Protein AF-A2TK63-F1 (afdb_monomer)

Mean predicted aligned error: 14.58 Å

Nearest PDB structures (foldseek):
  1xb9-assembly1_B  TM=9.323E-01  e=1.470E-09  Xenopus laevis
  1xb9-assembly2_J  TM=9.291E-01  e=1.721E-09  Xenopus laevis
  1xe0-assembly1_E  TM=9.303E-01  e=3.228E-09  Xenopus laevis
  1xb9-assembly2_F  TM=9.192E-01  e=1.813E-09  Xenopus laevis
  1xb9-assembly1_D  TM=9.168E-01  e=2.130E-08  Xenopus laevis

Foldseek 3Di:
DKDKDKDKDWAFPVRFKDKDDVPVPDPFDWQKKWWWFKKFFDPPFDAPWKWWKWKWDQDPPGIDIDTQDIAHPPPHGMDTRRDMDRDDTMMIGRPTGGTGMMTITMMITHDGPVPPVVVVVVVVVVPPPPDDDDDDDDDDDDDDDDDDDDDDDDDDDDDDD

Structure (mmCIF, N/CA/C/O backbone):
data_AF-A2TK63-F1
#
_entry.id   AF-A2TK63-F1
#
loop_
_atom_site.group_PDB
_atom_site.id
_atom_site.type_symbol
_atom_site.label_atom_id
_atom_site.label_alt_id
_atom_site.label_comp_id
_atom_site.label_asym_id
_atom_site.label_entity_id
_atom_site.label_seq_id
_atom_site.pdbx_PDB_ins_code
_atom_site.Cartn_x
_atom_site.Cartn_y
_atom_site.Cartn_z
_atom_site.occupancy
_atom_site.B_iso_or_equiv
_atom_site.auth_seq_id
_atom_site.auth_comp_id
_atom_site.auth_asym_id
_atom_site.auth_atom_id
_atom_site.pdbx_PDB_model_num
ATOM 1 N N . MET A 1 1 ? 21.705 -7.419 -12.621 1.00 58.66 1 MET A N 1
ATOM 2 C CA . MET A 1 1 ? 21.505 -7.639 -11.171 1.00 58.66 1 MET A CA 1
ATOM 3 C C . MET A 1 1 ? 20.362 -6.728 -10.776 1.00 58.66 1 MET A C 1
ATOM 5 O O . MET A 1 1 ? 20.427 -5.564 -11.135 1.00 58.66 1 MET A O 1
ATOM 9 N N . THR A 1 2 ? 19.285 -7.255 -10.199 1.00 73.31 2 THR A N 1
ATOM 10 C CA . THR A 1 2 ? 18.172 -6.414 -9.733 1.00 73.31 2 THR A CA 1
ATOM 11 C C . THR A 1 2 ? 18.538 -5.919 -8.345 1.00 73.31 2 THR A C 1
ATOM 13 O O . THR A 1 2 ? 18.743 -6.745 -7.455 1.00 73.31 2 THR A O 1
ATOM 16 N N . ASP A 1 3 ? 18.665 -4.607 -8.172 1.00 90.00 3 ASP A N 1
ATOM 17 C CA . ASP A 1 3 ? 18.863 -4.034 -6.844 1.00 90.00 3 ASP A CA 1
ATOM 18 C C . ASP A 1 3 ? 17.510 -4.013 -6.130 1.00 90.00 3 ASP A C 1
ATOM 20 O O . ASP A 1 3 ? 16.503 -3.565 -6.681 1.00 90.00 3 ASP A O 1
ATOM 24 N N . GLU A 1 4 ? 17.470 -4.529 -4.907 1.00 94.62 4 GLU A N 1
ATOM 25 C CA . GLU A 1 4 ? 16.248 -4.635 -4.116 1.00 94.62 4 GLU A CA 1
ATOM 26 C C . GLU A 1 4 ? 16.374 -3.785 -2.856 1.00 94.62 4 GLU A C 1
ATOM 28 O O . GLU A 1 4 ? 17.280 -3.969 -2.040 1.00 94.62 4 GLU A O 1
ATOM 33 N N . PHE A 1 5 ? 15.433 -2.863 -2.682 1.00 95.75 5 PHE A N 1
ATOM 34 C CA . PHE A 1 5 ? 15.380 -1.958 -1.544 1.00 95.75 5 PHE A CA 1
ATOM 35 C C . PHE A 1 5 ? 14.125 -2.218 -0.728 1.00 95.75 5 PHE A C 1
ATOM 37 O O . PHE A 1 5 ? 13.060 -2.513 -1.265 1.00 95.75 5 PHE A O 1
ATOM 44 N N . PHE A 1 6 ? 14.231 -2.075 0.589 1.00 97.75 6 PHE A N 1
ATOM 45 C CA . PHE A 1 6 ? 13.061 -2.102 1.454 1.00 97.75 6 PHE A CA 1
ATOM 46 C C . PHE A 1 6 ? 12.146 -0.916 1.132 1.00 97.75 6 PHE A C 1
ATOM 48 O O . PHE A 1 6 ? 12.598 0.229 1.094 1.00 97.75 6 PHE A O 1
ATOM 55 N N . TYR A 1 7 ? 10.857 -1.189 0.953 1.00 98.06 7 TYR A N 1
ATOM 56 C CA . TYR A 1 7 ? 9.828 -0.170 0.808 1.00 98.06 7 TYR A CA 1
ATOM 57 C C . TYR A 1 7 ? 8.889 -0.211 2.009 1.00 98.06 7 TYR A C 1
ATOM 59 O O . TYR A 1 7 ? 8.449 -1.276 2.450 1.00 98.06 7 TYR A O 1
ATOM 67 N N . GLY A 1 8 ? 8.536 0.963 2.520 1.00 98.12 8 GLY A N 1
ATOM 68 C CA . GLY A 1 8 ? 7.544 1.073 3.571 1.00 98.12 8 GLY A CA 1
ATOM 69 C C . GLY A 1 8 ? 6.887 2.440 3.589 1.00 98.12 8 GLY A C 1
ATOM 70 O O . GLY A 1 8 ? 7.560 3.459 3.454 1.00 98.12 8 GLY A O 1
ATOM 71 N N . VAL A 1 9 ? 5.577 2.457 3.811 1.00 98.19 9 VAL A N 1
ATOM 72 C CA . VAL A 1 9 ? 4.825 3.689 4.055 1.00 98.19 9 VAL A CA 1
ATOM 73 C C . VAL A 1 9 ? 3.848 3.504 5.204 1.00 98.19 9 VAL A C 1
ATOM 75 O O . VAL A 1 9 ? 3.332 2.413 5.438 1.00 98.19 9 VAL A O 1
ATOM 78 N N . THR A 1 10 ? 3.605 4.584 5.943 1.00 98.56 10 THR A N 1
ATOM 79 C CA . THR A 1 10 ? 2.602 4.630 7.005 1.00 98.56 10 THR A CA 1
ATOM 80 C C . THR A 1 10 ? 1.486 5.577 6.609 1.00 98.56 10 THR A C 1
ATOM 82 O O . THR A 1 10 ? 1.735 6.765 6.433 1.00 98.56 10 THR A O 1
ATOM 85 N N . LEU A 1 11 ? 0.264 5.060 6.519 1.00 98.69 11 LEU A N 1
ATOM 86 C CA . LEU A 1 11 ? -0.935 5.848 6.273 1.00 98.69 11 LEU A CA 1
ATOM 87 C C . LEU A 1 11 ? -1.682 6.098 7.585 1.00 98.69 11 LEU A C 1
ATOM 89 O O . LEU A 1 11 ? -1.836 5.200 8.414 1.00 98.69 11 LEU A O 1
ATOM 93 N N . SER A 1 12 ? -2.141 7.327 7.785 1.00 98.38 12 SER A N 1
ATOM 94 C CA . SER A 1 12 ? -2.843 7.772 8.993 1.00 98.38 12 SER A CA 1
ATOM 95 C C . SER A 1 12 ? -3.785 8.930 8.670 1.00 98.38 12 SER A C 1
ATOM 97 O O . SER A 1 12 ? -3.810 9.431 7.549 1.00 98.38 12 SER A O 1
ATOM 99 N N . SER A 1 13 ? -4.533 9.427 9.656 1.00 96.75 13 SER A N 1
ATOM 100 C CA . SER A 1 13 ? -5.374 10.617 9.465 1.00 96.75 13 SER A CA 1
ATOM 101 C C . SER A 1 13 ? -4.603 11.880 9.053 1.00 96.75 13 SER A C 1
ATOM 103 O O . SER A 1 13 ? -5.198 12.777 8.467 1.00 96.75 13 SER A O 1
ATOM 105 N N . SER A 1 14 ? -3.307 11.983 9.375 1.00 97.25 14 SER A N 1
ATOM 106 C CA . SER A 1 14 ? -2.463 1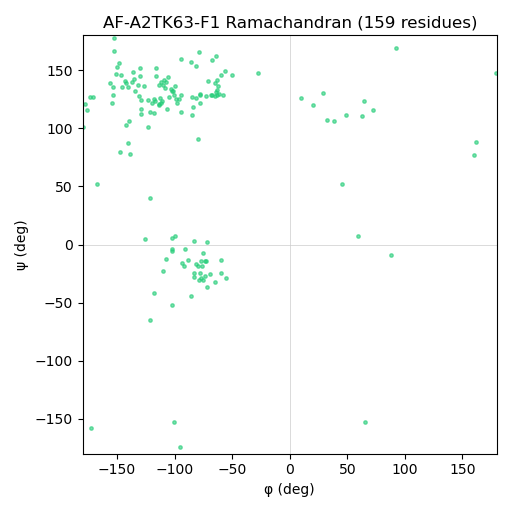3.121 8.972 1.00 97.25 14 SER A CA 1
ATOM 107 C C . SER A 1 14 ? -1.735 12.896 7.646 1.00 97.25 14 SER A C 1
ATOM 109 O O . SER A 1 14 ? -1.279 13.860 7.044 1.00 97.25 14 SER A O 1
ATOM 111 N N . HIS A 1 15 ? -1.612 11.640 7.210 1.00 98.12 15 HIS A N 1
ATOM 112 C CA . HIS A 1 15 ? -0.990 11.243 5.948 1.00 98.12 15 HIS A CA 1
ATOM 113 C C . HIS A 1 15 ? -1.827 10.138 5.309 1.00 98.12 15 HIS A C 1
ATOM 115 O O . HIS A 1 15 ? -1.548 8.951 5.464 1.00 98.12 15 HIS A O 1
ATOM 121 N N . GLN A 1 16 ? -2.938 10.522 4.682 1.00 98.12 16 GLN A N 1
ATOM 122 C CA . GLN A 1 16 ? -3.941 9.553 4.232 1.00 98.12 16 GLN A CA 1
ATOM 123 C C . GLN A 1 16 ? -3.575 8.859 2.924 1.00 98.12 16 GLN A C 1
ATOM 125 O O . GLN A 1 16 ? -4.156 7.817 2.633 1.00 98.12 16 GLN A O 1
ATOM 130 N N . SER A 1 17 ? -2.655 9.418 2.135 1.00 98.38 17 SER A N 1
ATOM 131 C CA . SER A 1 17 ? -2.335 8.904 0.808 1.00 98.38 17 SER A CA 1
ATOM 132 C C . SER A 1 17 ? -0.850 9.022 0.502 1.00 98.38 17 SER A C 1
ATOM 134 O O . SER A 1 17 ? -0.244 10.047 0.798 1.00 98.38 17 SER A O 1
ATOM 136 N N . GLU A 1 18 ? -0.301 8.004 -0.151 1.00 98.38 18 GLU A N 1
ATOM 137 C CA . GLU A 1 18 ? 1.060 7.998 -0.692 1.00 98.38 18 GLU A CA 1
ATOM 138 C C . GLU A 1 18 ? 1.029 7.499 -2.131 1.00 98.38 18 GLU A C 1
ATOM 140 O O . GLU A 1 18 ? 0.357 6.506 -2.419 1.00 98.38 18 GLU A O 1
ATOM 145 N N . THR A 1 19 ? 1.782 8.153 -3.013 1.00 98.19 19 THR A N 1
ATOM 146 C CA . THR A 1 19 ? 1.958 7.711 -4.397 1.00 98.19 19 THR A CA 1
ATOM 147 C C . THR A 1 19 ? 3.391 7.255 -4.613 1.00 98.19 19 THR A C 1
ATOM 149 O O . THR A 1 19 ? 4.334 8.024 -4.434 1.00 98.19 19 THR A O 1
ATOM 152 N N . TRP A 1 20 ? 3.545 6.005 -5.035 1.00 97.31 20 TRP A N 1
ATOM 153 C CA . TRP A 1 20 ? 4.785 5.498 -5.591 1.00 97.31 20 TRP A CA 1
ATOM 154 C C . TRP A 1 20 ? 4.838 5.832 -7.083 1.00 97.31 20 TRP A C 1
ATOM 156 O O . TRP A 1 20 ? 4.054 5.309 -7.873 1.00 97.31 20 TRP A O 1
ATOM 166 N N . ASP A 1 21 ? 5.747 6.738 -7.434 1.00 95.38 21 ASP A N 1
ATOM 167 C CA . ASP A 1 21 ? 6.014 7.184 -8.802 1.00 95.38 21 ASP A CA 1
ATOM 168 C C . ASP A 1 21 ? 7.512 7.526 -8.935 1.00 95.38 21 ASP A C 1
ATOM 170 O O . ASP A 1 21 ? 7.920 8.679 -8.746 1.00 95.38 21 ASP A O 1
ATOM 174 N N . PRO A 1 22 ? 8.373 6.505 -9.107 1.00 91.06 22 PRO A N 1
ATOM 175 C CA . PRO A 1 22 ? 9.814 6.705 -9.231 1.00 91.06 22 PRO A CA 1
ATOM 176 C C . PRO A 1 22 ? 10.199 7.400 -10.543 1.00 91.06 22 PRO A C 1
ATOM 178 O O . PRO A 1 22 ? 11.226 8.076 -10.582 1.00 91.06 22 PRO A O 1
ATOM 181 N N . GLU A 1 23 ? 9.382 7.276 -11.592 1.00 83.00 23 GLU A N 1
ATOM 182 C CA . GLU A 1 23 ? 9.643 7.852 -12.916 1.00 83.00 23 GLU A CA 1
ATOM 183 C C . GLU A 1 23 ? 9.478 9.371 -12.920 1.00 83.00 23 GLU A C 1
ATOM 185 O O . GLU A 1 23 ? 10.304 10.072 -13.501 1.00 83.00 23 GLU A O 1
ATOM 190 N N . ALA A 1 24 ? 8.513 9.912 -12.168 1.00 83.69 24 ALA A N 1
ATOM 191 C CA . ALA A 1 24 ? 8.322 11.360 -12.043 1.00 83.69 24 ALA A CA 1
ATOM 192 C C . ALA A 1 24 ? 9.536 12.125 -11.472 1.00 83.69 24 ALA A C 1
ATOM 194 O O . ALA A 1 24 ? 9.561 13.358 -11.512 1.00 83.69 24 ALA A O 1
ATOM 195 N N . LYS A 1 25 ? 10.524 11.427 -10.894 1.00 70.00 25 LYS A N 1
ATOM 196 C CA . LYS A 1 25 ? 11.709 12.022 -10.250 1.00 70.00 25 LYS A CA 1
ATOM 197 C C . LYS A 1 25 ? 13.037 11.479 -10.790 1.00 70.00 25 LYS A C 1
ATOM 199 O O . LYS A 1 25 ? 14.079 11.815 -10.228 1.00 70.00 25 LYS A O 1
ATOM 204 N N . ALA A 1 26 ? 13.018 10.631 -11.817 1.00 78.38 26 ALA A N 1
ATOM 205 C CA . ALA A 1 26 ? 14.221 9.968 -12.306 1.00 78.38 26 ALA A CA 1
ATOM 206 C C . ALA A 1 26 ? 14.987 10.851 -13.302 1.00 78.38 26 ALA A C 1
ATOM 208 O O . ALA A 1 26 ? 14.432 11.301 -14.298 1.00 78.38 26 ALA A O 1
ATOM 209 N N . GLU A 1 27 ? 16.278 11.064 -13.039 1.00 72.25 27 GLU A N 1
ATOM 210 C CA . GLU A 1 27 ? 17.209 11.675 -14.002 1.00 72.25 27 GLU A CA 1
ATOM 211 C C . GLU A 1 27 ? 17.642 10.668 -15.082 1.00 72.25 27 GLU A C 1
ATOM 213 O O . GLU A 1 27 ? 17.882 11.063 -16.214 1.00 72.25 27 GLU A O 1
ATOM 218 N N . TYR A 1 28 ? 17.669 9.371 -14.742 1.00 71.31 28 TYR A N 1
ATOM 219 C CA . TYR A 1 28 ? 17.985 8.264 -15.651 1.00 71.31 28 TYR A CA 1
ATOM 220 C C . TYR A 1 28 ? 16.890 7.195 -15.554 1.00 71.31 28 TYR A C 1
ATOM 222 O O . TYR A 1 28 ? 16.762 6.561 -14.494 1.00 71.31 28 TYR A O 1
A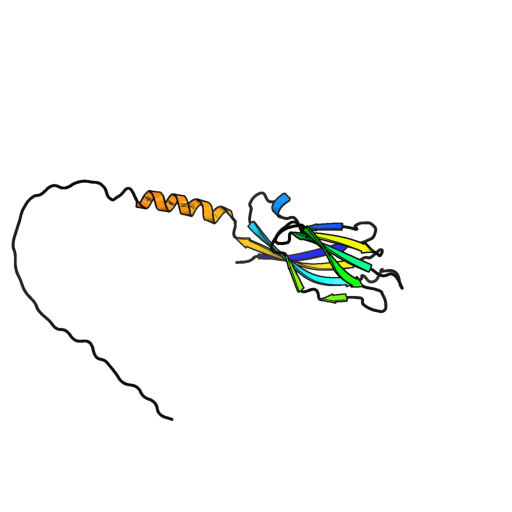TOM 230 N N . PRO A 1 29 ? 16.089 6.980 -16.610 1.00 81.75 29 PRO A N 1
ATOM 231 C CA . PRO A 1 29 ? 15.001 6.014 -16.588 1.00 81.75 29 PRO A CA 1
ATOM 232 C C . PRO A 1 29 ? 15.513 4.586 -16.353 1.00 81.75 29 PRO A C 1
ATOM 234 O O . PRO A 1 29 ? 16.424 4.094 -17.022 1.00 81.75 29 PRO A O 1
ATOM 237 N N . ARG A 1 30 ? 14.908 3.898 -15.384 1.00 86.62 30 ARG A N 1
ATOM 238 C CA . ARG A 1 30 ? 15.163 2.484 -15.078 1.00 86.62 30 ARG A CA 1
ATOM 239 C C . ARG A 1 30 ? 13.847 1.744 -14.996 1.00 86.62 30 ARG A C 1
ATOM 241 O O . ARG A 1 30 ? 12.848 2.323 -14.577 1.00 86.62 30 ARG A O 1
ATOM 248 N N . SER A 1 31 ? 13.853 0.450 -15.303 1.00 89.50 31 SER A N 1
ATOM 249 C CA . SER A 1 31 ? 12.686 -0.380 -15.000 1.00 89.50 31 SER A CA 1
ATOM 250 C C . SER A 1 31 ? 12.504 -0.461 -13.481 1.00 89.50 31 SER A C 1
ATOM 252 O O . SER A 1 31 ? 13.447 -0.815 -12.764 1.00 89.50 31 SER A O 1
ATOM 254 N N . ASN A 1 32 ? 11.306 -0.159 -12.997 1.00 93.12 32 ASN A N 1
ATOM 255 C CA . ASN A 1 32 ? 10.958 -0.195 -11.583 1.00 93.12 32 ASN A CA 1
ATOM 256 C C . ASN A 1 32 ? 9.889 -1.260 -11.339 1.00 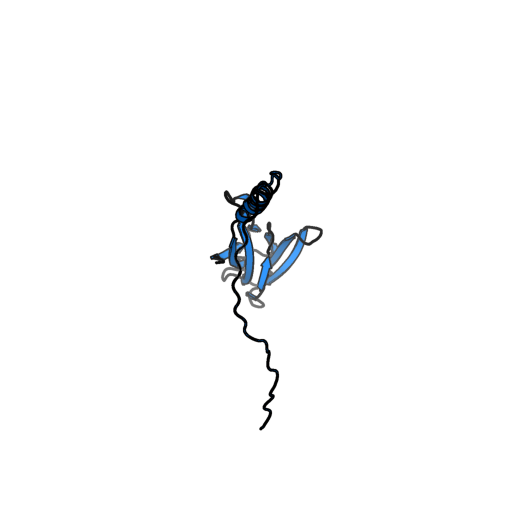93.12 32 ASN A C 1
ATOM 258 O O . ASN A 1 32 ? 9.082 -1.552 -12.212 1.00 93.12 32 ASN A O 1
ATOM 262 N N . LYS A 1 33 ? 9.857 -1.837 -10.140 1.00 95.81 33 LYS A N 1
ATOM 263 C CA . LYS A 1 33 ? 8.725 -2.647 -9.684 1.00 95.81 33 LYS A CA 1
ATOM 264 C C . LYS A 1 33 ? 8.526 -2.456 -8.190 1.00 95.81 33 LYS A C 1
ATOM 266 O O . LYS A 1 33 ? 9.486 -2.524 -7.421 1.00 95.81 33 LYS A O 1
ATOM 271 N N . LEU A 1 34 ? 7.281 -2.278 -7.772 1.00 97.75 34 LEU A N 1
ATOM 272 C CA . LEU A 1 34 ? 6.899 -2.261 -6.367 1.00 97.75 34 LEU A CA 1
ATOM 273 C C . LEU A 1 34 ? 6.255 -3.591 -5.983 1.00 97.75 34 LEU A C 1
ATOM 275 O O . LEU A 1 34 ? 5.350 -4.071 -6.654 1.00 97.75 34 LEU A O 1
ATOM 279 N N . VAL A 1 35 ? 6.682 -4.177 -4.870 1.00 98.12 35 VAL A N 1
ATOM 280 C CA . VAL A 1 35 ? 6.074 -5.386 -4.306 1.00 98.12 35 VAL A CA 1
ATOM 281 C C . VAL A 1 35 ? 5.594 -5.076 -2.902 1.00 98.12 35 VAL A C 1
ATOM 283 O O . VAL A 1 35 ? 6.409 -4.855 -2.010 1.00 98.12 35 VAL A O 1
ATOM 286 N N . ILE A 1 36 ? 4.283 -5.098 -2.672 1.00 98.50 36 ILE A N 1
ATOM 287 C CA . ILE A 1 36 ? 3.697 -4.937 -1.340 1.00 98.50 36 ILE A CA 1
ATOM 288 C C . ILE A 1 36 ? 3.451 -6.314 -0.733 1.00 98.50 36 ILE A C 1
ATOM 290 O O . ILE A 1 36 ? 2.604 -7.084 -1.184 1.00 98.50 36 ILE A O 1
ATOM 294 N N . ARG A 1 37 ? 4.183 -6.618 0.337 1.00 98.44 37 ARG A N 1
ATOM 295 C CA . ARG A 1 37 ? 4.138 -7.912 1.026 1.00 98.44 37 ARG A CA 1
ATOM 296 C C . ARG A 1 37 ? 3.032 -7.970 2.064 1.00 98.44 37 ARG A C 1
ATOM 298 O O . ARG A 1 37 ? 2.316 -8.965 2.152 1.00 98.44 37 ARG A O 1
ATOM 305 N N . GLN A 1 38 ? 2.884 -6.916 2.859 1.00 98.12 38 GLN A N 1
ATOM 306 C CA . GLN A 1 38 ? 2.018 -6.943 4.032 1.00 98.12 38 GLN A CA 1
ATOM 307 C C . GLN A 1 38 ? 1.447 -5.561 4.346 1.00 98.12 38 GLN A C 1
ATOM 309 O O . GLN A 1 38 ? 2.128 -4.549 4.193 1.00 98.12 38 GLN A O 1
ATOM 314 N N . ALA A 1 39 ? 0.219 -5.548 4.866 1.00 98.50 39 ALA A N 1
ATOM 315 C CA . ALA A 1 39 ? -0.335 -4.422 5.606 1.00 98.50 39 ALA A CA 1
ATOM 316 C C . ALA A 1 39 ? -0.428 -4.773 7.099 1.00 98.50 39 ALA A C 1
ATOM 318 O O . ALA A 1 39 ? -0.879 -5.864 7.466 1.00 98.50 39 ALA A O 1
ATOM 319 N N . LEU A 1 40 ? -0.000 -3.858 7.967 1.00 98.50 40 LEU A N 1
ATOM 320 C CA . LEU A 1 40 ? 0.009 -4.018 9.420 1.00 98.50 40 LEU A CA 1
ATOM 321 C C . LEU A 1 40 ? -0.663 -2.813 10.082 1.00 98.50 40 LEU A C 1
ATOM 323 O O . LEU A 1 40 ? -0.236 -1.677 9.901 1.00 98.50 40 LEU A O 1
ATOM 327 N N . LEU A 1 41 ? -1.685 -3.067 10.893 1.00 98.56 41 LEU A N 1
ATOM 328 C CA . LEU A 1 41 ? -2.319 -2.057 11.727 1.00 98.56 41 LEU A CA 1
ATOM 329 C C . LEU A 1 41 ? -1.439 -1.792 12.950 1.00 98.56 41 LEU A C 1
ATOM 331 O O . LEU A 1 41 ? -1.149 -2.709 13.727 1.00 98.56 41 LEU A O 1
ATOM 335 N N . GLY A 1 42 ? -1.026 -0.540 13.116 1.00 97.62 42 GLY A N 1
ATOM 336 C CA . GLY A 1 42 ? -0.137 -0.129 14.188 1.00 97.62 42 GLY A CA 1
ATOM 337 C C . GLY A 1 42 ? -0.750 -0.296 15.585 1.00 97.62 42 GLY A C 1
ATOM 338 O O . GLY A 1 42 ? -1.966 -0.457 15.749 1.00 97.62 42 GLY A O 1
ATOM 339 N N . PRO A 1 43 ? 0.095 -0.289 16.628 1.00 96.12 43 PRO A N 1
ATOM 340 C CA . PRO A 1 43 ? -0.340 -0.521 18.003 1.00 96.12 43 PRO A CA 1
ATOM 341 C C . PRO A 1 43 ? -1.278 0.576 18.522 1.00 96.12 43 PRO A C 1
ATOM 343 O O . PRO A 1 43 ? -2.199 0.258 19.271 1.00 96.12 43 PRO A O 1
ATOM 346 N N . ASP A 1 44 ? -1.088 1.816 18.066 1.00 95.00 44 ASP A N 1
ATOM 347 C CA . ASP A 1 44 ? -1.836 3.002 18.505 1.00 95.00 44 ASP A CA 1
ATOM 348 C C . ASP A 1 44 ? -3.183 3.184 17.785 1.00 95.00 44 ASP A C 1
ATOM 350 O O . ASP A 1 44 ? -3.892 4.164 18.018 1.00 95.00 44 ASP A O 1
ATOM 354 N N . ALA A 1 45 ? -3.548 2.246 16.903 1.00 96.31 45 ALA A N 1
ATOM 355 C CA . ALA A 1 45 ? -4.832 2.275 16.221 1.00 96.31 45 ALA A CA 1
ATOM 356 C C . ALA A 1 45 ? -5.991 2.148 17.214 1.00 96.31 45 ALA A C 1
ATOM 358 O O . ALA A 1 45 ? -5.944 1.374 18.178 1.00 96.31 45 ALA A O 1
ATOM 359 N N . LYS A 1 46 ? -7.065 2.897 16.959 1.00 96.50 46 LYS A N 1
ATOM 360 C CA . LYS A 1 46 ? -8.219 2.936 17.857 1.00 96.50 46 LYS A CA 1
ATOM 361 C C . LYS A 1 46 ? -8.917 1.570 17.922 1.00 96.50 46 LYS A C 1
ATOM 363 O O . LYS A 1 46 ? -9.111 0.928 16.884 1.00 96.50 46 LYS A O 1
ATOM 368 N N . PRO A 1 47 ? -9.348 1.127 19.117 1.00 95.06 47 PRO A N 1
ATOM 369 C CA . PRO A 1 47 ? -10.251 -0.007 19.248 1.00 95.06 47 PRO A CA 1
ATOM 370 C C . PRO A 1 47 ? -11.538 0.219 18.454 1.00 95.06 47 PRO A C 1
ATOM 372 O O . PRO A 1 47 ? -11.985 1.352 18.291 1.00 95.06 47 PRO A O 1
ATOM 375 N N . ASP A 1 48 ? -12.127 -0.870 17.973 1.00 93.44 48 ASP A N 1
ATOM 376 C CA . ASP A 1 48 ? -13.403 -0.878 17.258 1.00 93.44 48 ASP A CA 1
ATOM 377 C C . ASP A 1 48 ? -13.491 -0.044 15.962 1.00 93.44 48 ASP A C 1
ATOM 379 O O . ASP A 1 48 ? -14.554 0.017 15.345 1.00 93.44 48 ASP A O 1
ATOM 383 N N . GLU A 1 49 ? -12.378 0.510 15.477 1.00 97.19 49 GLU A N 1
ATOM 384 C CA . GLU A 1 49 ? -12.312 1.280 14.232 1.00 97.19 49 GLU A CA 1
ATOM 385 C C . GLU A 1 49 ? -11.854 0.408 13.051 1.00 97.19 49 GLU A C 1
ATOM 387 O O . GLU A 1 49 ? -10.787 -0.214 13.082 1.00 97.19 49 GLU A O 1
ATOM 392 N N . LEU A 1 50 ? -12.660 0.382 11.986 1.00 97.88 50 LEU A N 1
ATOM 393 C CA . LEU A 1 50 ? -12.304 -0.273 10.730 1.00 97.88 50 LEU A CA 1
ATOM 394 C C . LEU A 1 50 ? -11.340 0.616 9.936 1.00 97.88 50 LEU A C 1
ATOM 396 O O . LEU A 1 50 ? -11.629 1.788 9.699 1.00 97.88 50 LEU A O 1
ATOM 400 N N . ASN A 1 51 ? -10.221 0.045 9.504 1.00 98.56 51 ASN A N 1
ATOM 401 C CA . ASN A 1 51 ? -9.219 0.700 8.677 1.00 98.56 51 ASN A CA 1
ATOM 402 C C . ASN A 1 51 ? -9.186 0.026 7.305 1.00 98.56 51 ASN A C 1
ATOM 404 O O . ASN A 1 51 ? -8.944 -1.178 7.221 1.00 98.56 51 ASN A O 1
ATOM 408 N N . VAL A 1 52 ? -9.439 0.789 6.242 1.00 98.62 52 VAL A N 1
ATOM 409 C CA . VAL A 1 52 ? -9.521 0.265 4.870 1.00 98.62 52 VAL A CA 1
ATOM 410 C C . VAL A 1 52 ? -8.469 0.942 4.008 1.00 98.62 52 VAL A C 1
ATOM 412 O O . VAL A 1 52 ? -8.475 2.166 3.866 1.00 98.62 52 VAL A O 1
ATOM 415 N N . ILE A 1 53 ? -7.584 0.134 3.424 1.00 98.62 53 ILE A N 1
ATOM 416 C CA . ILE A 1 53 ? -6.593 0.585 2.448 1.00 98.62 53 ILE A CA 1
ATOM 417 C C . ILE A 1 53 ? -7.099 0.273 1.052 1.00 98.62 53 ILE A C 1
ATOM 419 O O . ILE A 1 53 ? -7.391 -0.881 0.732 1.00 98.62 53 ILE A O 1
ATOM 423 N N . GLN A 1 54 ? -7.155 1.308 0.225 1.00 98.62 54 GLN A N 1
ATOM 424 C CA . GLN A 1 54 ? -7.439 1.232 -1.197 1.00 98.62 54 GLN A CA 1
ATOM 425 C C . GLN A 1 54 ? -6.155 1.451 -1.992 1.00 98.62 54 GLN A C 1
ATOM 427 O O . GLN A 1 54 ? -5.315 2.263 -1.604 1.00 98.62 54 GLN A O 1
ATOM 432 N N . VAL A 1 55 ? -6.032 0.742 -3.108 1.00 98.38 55 VAL A N 1
ATOM 433 C CA . VAL A 1 55 ? -5.008 0.974 -4.126 1.00 98.38 55 VAL A CA 1
ATOM 434 C C . VAL A 1 55 ? -5.663 1.541 -5.371 1.00 98.38 55 VAL A C 1
ATOM 436 O O . VAL A 1 55 ? -6.715 1.056 -5.785 1.00 98.38 55 VAL A O 1
ATOM 439 N N . GLU A 1 56 ? -5.019 2.540 -5.959 1.00 98.44 56 GLU A N 1
ATOM 440 C CA . GLU A 1 56 ? -5.237 3.006 -7.321 1.00 98.44 56 GLU A CA 1
ATOM 441 C C . GLU A 1 56 ? -4.013 2.666 -8.174 1.00 98.44 56 GLU A C 1
ATOM 443 O O . GLU A 1 56 ? -2.896 3.041 -7.818 1.00 98.44 56 GLU A O 1
ATOM 448 N N . ALA A 1 57 ? -4.219 1.936 -9.269 1.00 97.44 57 ALA A N 1
ATOM 449 C CA . ALA A 1 57 ? -3.164 1.553 -10.208 1.00 97.44 57 ALA A CA 1
ATOM 450 C C . ALA A 1 57 ? -3.724 1.449 -11.634 1.00 97.44 57 ALA A C 1
ATOM 452 O O . ALA A 1 57 ? -4.927 1.233 -11.820 1.00 97.44 57 ALA A O 1
ATOM 453 N N . MET A 1 58 ? -2.859 1.593 -12.639 1.00 95.81 58 MET A N 1
ATOM 454 C CA . MET A 1 58 ? -3.239 1.457 -14.046 1.00 95.81 58 MET A CA 1
ATOM 455 C C . MET A 1 58 ? -3.486 -0.015 -14.399 1.00 95.81 58 MET A C 1
ATOM 457 O O . MET A 1 58 ? -2.658 -0.881 -14.128 1.00 95.81 58 MET A O 1
ATOM 461 N N . SER A 1 59 ? -4.646 -0.309 -14.986 1.00 92.88 59 SER A N 1
ATOM 462 C CA . SER A 1 59 ? -4.913 -1.595 -15.640 1.00 92.88 59 SER A CA 1
ATOM 463 C C . SER A 1 59 ? -4.645 -1.487 -17.145 1.00 92.88 59 SER A C 1
ATOM 465 O O . SER A 1 59 ? -4.229 -0.443 -17.636 1.00 92.88 59 SER A O 1
ATOM 467 N N . LEU A 1 60 ? -4.946 -2.540 -17.911 1.00 91.44 60 LEU A N 1
ATOM 468 C CA . LEU A 1 60 ? -4.779 -2.535 -19.369 1.00 91.44 60 LEU A CA 1
ATOM 469 C C . LEU A 1 60 ? -5.514 -1.377 -20.078 1.00 91.44 60 LEU A C 1
ATOM 471 O O . LEU A 1 60 ? -5.099 -0.968 -21.158 1.00 91.44 60 LEU A O 1
ATOM 475 N N . GLN A 1 61 ? -6.624 -0.890 -19.515 1.00 92.88 61 GLN A N 1
ATOM 476 C CA . GLN A 1 61 ? -7.479 0.115 -20.161 1.00 92.88 61 GLN A CA 1
ATOM 477 C C . GLN A 1 61 ? -7.563 1.425 -19.376 1.00 92.88 61 GLN A C 1
ATOM 479 O O . GLN A 1 61 ? -7.541 2.498 -19.974 1.00 92.88 61 GLN A O 1
ATOM 484 N N . GLU A 1 62 ? -7.690 1.345 -18.052 1.00 95.25 62 GLU A N 1
ATOM 485 C CA . GLU A 1 62 ? -7.926 2.509 -17.197 1.00 95.25 62 GLU A CA 1
ATOM 486 C C . GLU A 1 62 ? -7.397 2.306 -15.775 1.00 95.25 62 GLU A C 1
ATOM 488 O O . GLU A 1 62 ? -7.089 1.184 -15.360 1.00 95.25 62 GLU A O 1
ATOM 493 N N . ALA A 1 63 ? -7.319 3.392 -15.007 1.00 95.50 63 ALA A N 1
ATOM 494 C CA . ALA A 1 63 ? -6.983 3.330 -13.592 1.00 95.50 63 ALA A CA 1
ATOM 495 C C . ALA A 1 63 ? -8.115 2.663 -12.796 1.00 95.50 63 ALA A C 1
ATOM 497 O O . ALA A 1 63 ? -9.275 3.072 -12.871 1.00 95.50 63 ALA A O 1
ATOM 498 N N . VAL A 1 64 ? -7.769 1.656 -11.996 1.00 97.06 64 VAL A N 1
ATOM 499 C CA . VAL A 1 64 ? -8.710 0.935 -11.132 1.00 97.06 64 VAL A CA 1
ATOM 500 C C . VAL A 1 64 ? -8.455 1.272 -9.673 1.00 97.06 64 VAL A C 1
ATOM 502 O O . VAL A 1 64 ? -7.307 1.378 -9.251 1.00 97.06 64 VAL A O 1
ATOM 505 N N . LYS A 1 65 ? -9.531 1.411 -8.890 1.00 98.00 65 LYS A N 1
ATOM 506 C CA . LYS A 1 65 ? -9.481 1.682 -7.448 1.00 98.00 65 LYS A CA 1
ATOM 507 C C . LYS A 1 65 ? -10.130 0.540 -6.680 1.00 98.00 65 LYS A C 1
ATOM 509 O O . LYS A 1 65 ? -11.338 0.342 -6.798 1.00 98.00 65 LYS A O 1
ATOM 514 N N . LEU A 1 66 ? -9.353 -0.208 -5.898 1.00 97.88 66 LEU A N 1
ATOM 515 C CA . LEU A 1 66 ? -9.846 -1.387 -5.177 1.00 97.88 66 LEU A CA 1
ATOM 516 C C . LEU A 1 66 ? -9.315 -1.450 -3.737 1.00 97.88 66 LEU A C 1
ATOM 518 O O . LEU A 1 66 ? -8.140 -1.154 -3.506 1.00 97.88 66 LEU A O 1
ATOM 522 N N . PRO A 1 67 ? -10.146 -1.839 -2.751 1.00 98.00 67 PRO A N 1
ATOM 523 C CA . PRO A 1 67 ? -9.673 -2.108 -1.400 1.00 98.00 67 PRO A CA 1
ATOM 524 C C . PRO A 1 67 ? -8.786 -3.357 -1.395 1.00 98.00 67 PRO A C 1
ATOM 526 O O . PRO A 1 67 ? -9.191 -4.413 -1.878 1.00 98.00 67 PRO A O 1
ATOM 529 N N . VAL A 1 68 ? -7.590 -3.244 -0.820 1.00 97.75 68 VAL A N 1
ATOM 530 C CA . VAL A 1 68 ? -6.621 -4.349 -0.718 1.00 97.75 68 VAL A CA 1
ATOM 531 C C . VAL A 1 68 ? -6.452 -4.852 0.711 1.00 97.75 68 VAL A C 1
ATOM 533 O O . VAL A 1 68 ? -6.071 -5.999 0.912 1.00 97.75 68 VAL A O 1
ATOM 536 N N . ALA A 1 69 ? -6.763 -4.032 1.719 1.00 98.06 69 ALA A N 1
ATOM 537 C CA . ALA A 1 69 ? -6.689 -4.438 3.118 1.00 98.06 69 ALA A CA 1
ATOM 538 C C . ALA A 1 69 ? -7.835 -3.844 3.938 1.00 98.06 69 ALA A C 1
ATOM 540 O O . ALA A 1 69 ? -8.170 -2.668 3.798 1.00 98.06 69 ALA A O 1
ATOM 541 N N . VAL A 1 70 ? -8.389 -4.661 4.834 1.00 98.25 70 VAL A N 1
ATOM 542 C CA . VAL A 1 70 ? -9.382 -4.265 5.835 1.00 98.25 70 VAL A CA 1
ATOM 543 C C . VAL A 1 70 ? -8.898 -4.772 7.189 1.00 98.25 70 VAL A C 1
ATOM 545 O O . VAL A 1 70 ? -8.734 -5.976 7.382 1.00 98.25 70 VAL A O 1
ATOM 548 N N . LEU A 1 71 ? -8.614 -3.851 8.107 1.00 98.31 71 LEU A N 1
ATOM 549 C CA . LEU A 1 71 ? -7.959 -4.130 9.383 1.00 98.31 71 LEU A CA 1
ATOM 550 C C . LEU A 1 71 ? -8.740 -3.504 10.540 1.00 98.31 71 LEU A C 1
ATOM 552 O O . LEU A 1 71 ? -9.293 -2.412 10.418 1.00 98.31 71 LEU A O 1
ATOM 556 N N . LYS A 1 72 ? -8.764 -4.183 11.685 1.00 98.25 72 LYS A N 1
ATOM 557 C CA . LYS A 1 72 ? -9.436 -3.724 12.903 1.00 98.25 72 LYS A CA 1
ATOM 558 C C . LYS A 1 72 ? -8.779 -4.333 14.137 1.00 98.25 72 LYS A C 1
ATOM 560 O O . LYS A 1 72 ? -8.497 -5.534 14.190 1.00 98.25 72 LYS A O 1
ATOM 565 N N . VAL A 1 73 ? -8.556 -3.509 15.160 1.00 97.19 73 VAL A N 1
ATOM 566 C CA . VAL A 1 73 ? -8.031 -3.963 16.453 1.00 97.19 73 VAL A CA 1
ATOM 567 C C . VAL A 1 73 ? -8.956 -5.021 17.061 1.00 97.19 73 VAL A C 1
ATOM 569 O O . VAL A 1 73 ? -10.153 -4.799 17.192 1.00 97.19 73 VAL A O 1
ATOM 572 N N . GLY A 1 74 ? -8.382 -6.163 17.452 1.00 93.88 74 GLY A N 1
ATOM 573 C CA . GLY A 1 74 ? -9.116 -7.280 18.062 1.00 93.88 74 GLY A CA 1
ATOM 574 C C . GLY A 1 74 ? -9.695 -8.290 17.066 1.00 93.88 74 GLY A C 1
ATOM 575 O O . GLY A 1 74 ? -10.124 -9.354 17.493 1.00 93.88 74 GLY A O 1
ATOM 576 N N . GLU A 1 75 ? -9.650 -7.999 15.763 1.00 95.56 75 GLU A N 1
ATOM 577 C CA . GLU A 1 75 ? -10.166 -8.882 14.708 1.00 95.56 75 GLU A CA 1
ATOM 578 C C . GLU A 1 75 ? -9.060 -9.255 13.715 1.00 95.56 75 GLU A C 1
ATOM 580 O O . GLU A 1 75 ? -8.621 -10.401 13.669 1.00 95.56 75 GLU A O 1
ATOM 585 N N . SER A 1 76 ? -8.540 -8.268 12.982 1.00 94.56 76 SER A N 1
ATOM 586 C CA . SER A 1 76 ? -7.473 -8.458 12.000 1.00 94.56 76 SER A CA 1
ATOM 587 C C . SER A 1 76 ? -6.479 -7.309 12.089 1.00 94.56 76 SER A C 1
ATOM 589 O O . SER A 1 76 ? -6.764 -6.177 11.700 1.00 94.56 76 SER A O 1
ATOM 591 N N . ARG A 1 77 ? -5.298 -7.590 12.646 1.00 95.25 77 ARG A N 1
ATOM 592 C CA . ARG A 1 77 ? -4.219 -6.599 12.779 1.00 95.25 77 ARG A CA 1
ATOM 593 C C . ARG A 1 77 ? -3.227 -6.628 11.626 1.00 95.25 77 ARG A C 1
ATOM 595 O O . ARG A 1 77 ? -2.456 -5.689 11.489 1.00 95.25 77 ARG A O 1
ATOM 602 N N . HIS A 1 78 ? -3.217 -7.681 10.822 1.00 96.38 78 HIS A N 1
ATOM 603 C CA . HIS A 1 78 ? -2.312 -7.788 9.689 1.00 96.38 78 HIS A CA 1
ATOM 604 C C . HIS A 1 78 ? -2.941 -8.619 8.581 1.00 96.38 78 HIS A C 1
ATOM 606 O O . HIS A 1 78 ? -3.743 -9.512 8.848 1.00 96.38 78 HIS A O 1
ATOM 612 N N . VAL A 1 79 ? -2.533 -8.342 7.348 1.00 97.56 79 VAL A N 1
ATOM 613 C CA . VAL A 1 79 ? -2.867 -9.159 6.184 1.00 97.56 79 VAL A CA 1
ATOM 614 C C . VAL A 1 79 ? -1.655 -9.244 5.271 1.00 97.56 79 VAL A C 1
ATOM 616 O O . VAL A 1 79 ? -0.966 -8.250 5.029 1.00 97.56 79 VAL A O 1
ATOM 619 N N . ARG A 1 80 ? -1.384 -10.451 4.785 1.00 97.62 80 ARG A N 1
ATOM 620 C CA . ARG A 1 80 ? -0.398 -10.690 3.737 1.00 97.62 80 ARG A CA 1
ATOM 621 C C . ARG A 1 80 ? -1.051 -10.386 2.392 1.00 97.62 80 ARG A C 1
ATOM 623 O O . ARG A 1 80 ? -2.123 -10.912 2.117 1.00 97.62 80 ARG A O 1
ATOM 630 N N . LEU A 1 81 ? -0.421 -9.521 1.606 1.00 96.19 81 LEU A N 1
ATOM 631 C CA . LEU A 1 81 ? -0.937 -9.057 0.320 1.00 96.19 81 LEU A CA 1
ATOM 632 C C . LEU A 1 81 ? -0.228 -9.760 -0.838 1.00 96.19 81 LEU A C 1
ATOM 634 O O . LEU A 1 81 ? -0.903 -10.337 -1.679 1.00 96.19 81 LEU A O 1
ATOM 638 N N . ASP A 1 82 ? 1.111 -9.751 -0.843 1.00 96.38 82 ASP A N 1
ATOM 639 C CA . ASP A 1 82 ? 1.937 -10.247 -1.958 1.00 96.38 82 ASP A CA 1
ATOM 640 C C . ASP A 1 82 ? 1.438 -9.751 -3.333 1.00 96.38 82 ASP A C 1
ATOM 642 O O . ASP A 1 82 ? 1.214 -10.533 -4.254 1.00 96.38 82 ASP A O 1
ATOM 646 N N . ILE A 1 83 ? 1.251 -8.433 -3.458 1.00 97.12 83 ILE A N 1
ATOM 647 C CA . ILE A 1 83 ? 0.820 -7.778 -4.702 1.00 97.12 83 ILE A CA 1
ATOM 648 C C . ILE A 1 83 ? 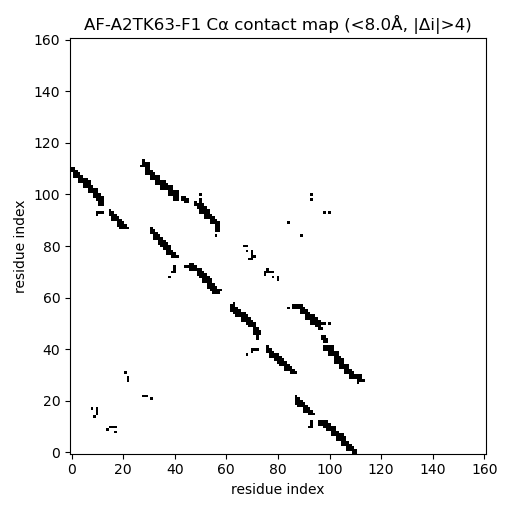2.032 -7.116 -5.356 1.00 97.12 83 ILE A C 1
ATOM 650 O O . ILE A 1 83 ? 2.793 -6.412 -4.688 1.00 97.12 83 ILE A O 1
ATOM 654 N N . GLU A 1 84 ? 2.192 -7.318 -6.661 1.00 97.00 84 GLU A N 1
ATOM 655 C CA . GLU A 1 84 ? 3.230 -6.675 -7.465 1.00 97.00 84 GLU A CA 1
ATOM 656 C C . GLU A 1 84 ? 2.625 -5.602 -8.368 1.00 97.00 84 GLU A C 1
ATOM 658 O O . GLU A 1 84 ? 1.580 -5.811 -8.984 1.00 97.00 84 GLU A O 1
ATOM 663 N N . PHE A 1 85 ? 3.327 -4.481 -8.483 1.00 96.81 85 PHE A N 1
ATOM 664 C CA . PHE A 1 85 ? 3.017 -3.387 -9.386 1.00 96.81 85 PHE A CA 1
ATOM 665 C C . PHE A 1 85 ? 4.236 -3.137 -10.280 1.00 96.81 85 PHE A C 1
ATOM 667 O O . PHE A 1 85 ? 5.233 -2.577 -9.809 1.00 96.81 85 PHE A O 1
ATOM 674 N N . PRO A 1 86 ? 4.209 -3.622 -11.532 1.00 93.88 86 PRO A N 1
ATOM 675 C CA . PRO A 1 86 ? 5.278 -3.370 -12.492 1.00 93.88 86 PRO A CA 1
ATOM 676 C C . PRO A 1 86 ? 5.255 -1.932 -13.022 1.00 93.88 86 PRO A C 1
ATOM 678 O O . PRO A 1 86 ? 6.308 -1.414 -13.362 1.00 93.88 86 PRO A O 1
ATOM 681 N N . ASP A 1 87 ? 4.087 -1.288 -13.037 1.00 91.94 87 ASP A N 1
ATOM 682 C CA . ASP A 1 87 ? 3.897 0.033 -13.630 1.00 91.94 87 ASP A CA 1
ATOM 683 C C . ASP A 1 87 ? 3.612 1.091 -12.557 1.00 91.94 87 ASP A C 1
ATOM 685 O O . ASP A 1 87 ? 2.870 0.848 -11.597 1.00 91.94 87 ASP A O 1
ATOM 689 N N . ALA A 1 88 ? 4.194 2.275 -12.734 1.00 93.56 88 ALA A N 1
ATOM 690 C CA . ALA A 1 88 ? 3.872 3.482 -11.981 1.00 93.56 88 ALA A CA 1
ATOM 691 C C . ALA A 1 88 ? 2.834 4.341 -12.745 1.00 93.56 88 ALA A C 1
ATOM 693 O O . ALA A 1 88 ? 2.695 4.202 -13.960 1.00 93.56 88 ALA A O 1
ATOM 694 N N . PRO A 1 89 ? 2.104 5.250 -12.072 1.00 96.44 89 PRO A N 1
ATOM 695 C CA . PRO A 1 89 ? 2.065 5.459 -10.628 1.00 96.44 89 PRO A CA 1
ATOM 696 C C . PRO A 1 89 ? 1.136 4.468 -9.909 1.00 96.44 89 PRO A C 1
ATOM 698 O O . PRO A 1 89 ? 0.132 4.007 -10.454 1.00 96.44 89 PRO A O 1
ATOM 701 N N . VAL A 1 90 ? 1.437 4.207 -8.635 1.00 98.12 90 VAL A N 1
ATOM 702 C CA . VAL A 1 90 ? 0.566 3.453 -7.719 1.00 98.12 90 VAL A CA 1
ATOM 703 C C . VAL A 1 90 ? 0.263 4.308 -6.503 1.00 98.12 90 VAL A C 1
ATOM 705 O O . VAL A 1 90 ? 1.181 4.739 -5.805 1.00 98.12 90 VAL A O 1
ATOM 708 N N . THR A 1 91 ? -1.015 4.522 -6.204 1.00 98.62 91 THR A N 1
ATOM 709 C CA . THR A 1 91 ? -1.435 5.312 -5.041 1.00 98.62 91 THR A CA 1
ATOM 710 C C . THR A 1 91 ? -2.117 4.433 -4.005 1.00 98.62 91 THR A C 1
ATOM 712 O O . THR A 1 91 ? -3.096 3.747 -4.289 1.00 98.62 91 THR A O 1
ATOM 715 N N . PHE A 1 92 ? -1.624 4.490 -2.772 1.00 98.69 92 PHE A N 1
ATOM 716 C CA . PHE A 1 92 ? -2.237 3.857 -1.610 1.00 98.69 92 PHE A CA 1
ATOM 717 C C . PHE A 1 92 ? -2.978 4.910 -0.798 1.00 98.69 92 PHE A C 1
ATOM 719 O O . PHE A 1 92 ? -2.400 5.945 -0.472 1.00 98.69 92 PHE A O 1
ATOM 726 N N . THR A 1 93 ? -4.223 4.633 -0.414 1.00 98.81 93 THR A N 1
ATOM 727 C CA . THR A 1 93 ? -5.042 5.566 0.369 1.00 98.81 93 THR A CA 1
ATOM 728 C C . THR A 1 93 ? -5.746 4.858 1.523 1.00 98.81 93 THR A C 1
ATOM 730 O O . THR A 1 93 ? -6.398 3.830 1.338 1.00 98.81 93 THR A O 1
ATOM 733 N N . LEU A 1 94 ? -5.666 5.439 2.721 1.00 98.69 94 LEU A N 1
ATOM 734 C CA . LEU A 1 94 ? -6.490 5.082 3.874 1.00 98.69 94 LEU A CA 1
ATOM 735 C C . LEU A 1 94 ? -7.863 5.747 3.716 1.00 98.69 94 LEU A C 1
ATOM 737 O O . LEU A 1 94 ? -8.068 6.890 4.122 1.00 98.69 94 LEU A O 1
ATOM 741 N N . VAL A 1 95 ? -8.799 5.037 3.087 1.00 98.38 95 VAL A N 1
ATOM 742 C CA . VAL A 1 95 ? -10.138 5.564 2.759 1.00 98.38 95 VAL A CA 1
ATOM 743 C C . VAL A 1 95 ? -11.108 5.510 3.940 1.00 98.38 95 VAL A C 1
ATOM 745 O O . VAL A 1 95 ? -12.127 6.198 3.945 1.00 98.38 95 VAL A O 1
ATOM 748 N N . GLN A 1 96 ? -10.790 4.713 4.961 1.00 98.19 96 GLN A N 1
ATOM 749 C CA . GLN A 1 96 ? -11.538 4.631 6.211 1.00 98.19 96 GLN A CA 1
ATOM 750 C C . GLN A 1 96 ? -10.582 4.350 7.370 1.00 98.19 96 GLN A C 1
ATOM 752 O O . GLN A 1 96 ? -9.629 3.595 7.201 1.00 98.19 96 GLN A O 1
ATOM 757 N N . GLY A 1 97 ? -10.882 4.906 8.544 1.00 97.88 97 GLY A N 1
ATOM 758 C CA . GLY A 1 97 ? -10.092 4.740 9.764 1.00 97.88 97 GLY A CA 1
ATOM 759 C C . GLY A 1 97 ? -9.040 5.832 9.947 1.00 97.88 97 GLY A C 1
ATOM 760 O O . GLY A 1 97 ? -8.804 6.654 9.062 1.00 97.88 97 GLY A O 1
ATOM 761 N N . SER A 1 98 ? -8.438 5.877 11.135 1.00 97.88 98 SER A N 1
ATOM 762 C CA . SER A 1 98 ? -7.409 6.866 11.487 1.00 97.88 98 SER A CA 1
ATOM 763 C C . SER A 1 98 ? -5.981 6.314 11.454 1.00 97.88 98 SER A C 1
ATOM 765 O O . SER A 1 98 ? -5.025 7.088 11.553 1.00 97.88 98 SER A O 1
ATOM 767 N N . GLY A 1 99 ? -5.831 5.005 11.233 1.00 97.25 99 GLY A N 1
ATOM 768 C CA . GLY A 1 99 ? -4.551 4.313 11.239 1.00 97.25 99 GLY A CA 1
ATOM 769 C C . GLY A 1 99 ? -3.898 4.322 12.630 1.00 97.25 99 GLY A C 1
ATOM 770 O O . GLY A 1 99 ? -4.606 4.396 13.635 1.00 97.25 99 GLY A O 1
ATOM 771 N N . PRO A 1 100 ? -2.558 4.242 12.710 1.00 98.38 100 PRO A N 1
ATOM 772 C CA . PRO A 1 100 ? -1.638 4.103 11.582 1.00 98.38 100 PRO A CA 1
ATOM 773 C C . PRO A 1 100 ? -1.722 2.709 10.940 1.00 98.38 100 PRO A C 1
ATOM 775 O O . PRO A 1 100 ? -1.839 1.703 11.637 1.00 98.38 100 PRO A O 1
ATOM 778 N N . VAL A 1 101 ? -1.643 2.641 9.611 1.00 98.62 101 VAL A N 1
ATOM 779 C CA . VAL A 1 101 ? -1.488 1.392 8.850 1.00 98.62 101 VAL A CA 1
ATOM 780 C C . VAL A 1 101 ? -0.167 1.439 8.098 1.00 98.62 101 VAL A C 1
ATOM 782 O O . VAL A 1 101 ? 0.079 2.364 7.330 1.00 98.62 101 VAL A O 1
ATOM 785 N N . HIS A 1 102 ? 0.674 0.435 8.309 1.00 98.62 102 HIS A N 1
ATOM 786 C CA . HIS A 1 102 ? 1.969 0.297 7.656 1.00 98.62 102 HIS A CA 1
ATOM 787 C C . HIS A 1 102 ? 1.847 -0.660 6.471 1.00 98.62 102 HIS A C 1
ATOM 789 O O . HIS A 1 102 ? 1.468 -1.818 6.653 1.00 98.62 102 HIS A O 1
ATOM 795 N N . LEU A 1 103 ? 2.181 -0.191 5.273 1.00 98.62 103 LEU A N 1
ATOM 796 C CA . LEU A 1 103 ? 2.404 -1.036 4.104 1.00 98.62 103 LEU A CA 1
ATOM 797 C C . LEU A 1 103 ? 3.895 -1.323 4.011 1.00 98.62 103 LEU A C 1
ATOM 799 O O . LEU A 1 103 ? 4.705 -0.401 4.089 1.00 98.62 103 LEU A O 1
ATOM 803 N N . ILE A 1 104 ? 4.245 -2.599 3.888 1.00 98.62 104 ILE A N 1
ATOM 804 C CA . ILE A 1 104 ? 5.625 -3.085 3.921 1.00 98.62 104 ILE A CA 1
ATOM 805 C C . ILE A 1 104 ? 5.871 -3.922 2.674 1.00 98.62 104 ILE A C 1
ATOM 807 O O . ILE A 1 104 ? 5.039 -4.754 2.294 1.00 98.62 104 ILE A O 1
ATOM 811 N N . GLY A 1 105 ? 7.021 -3.713 2.047 1.00 98.31 105 GLY A N 1
ATOM 812 C CA . GLY A 1 105 ? 7.333 -4.307 0.766 1.00 98.31 105 GLY A C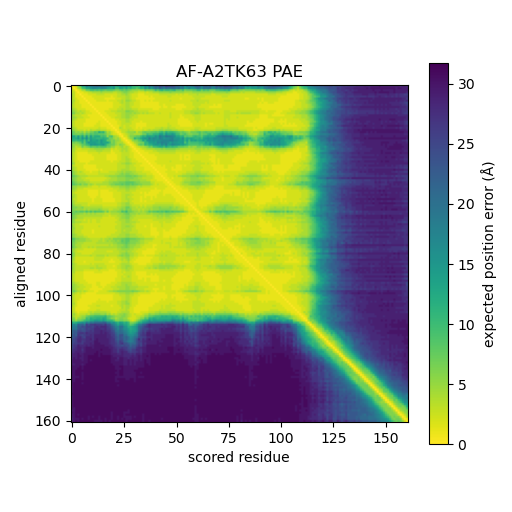A 1
ATOM 813 C C . GLY A 1 105 ? 8.766 -4.072 0.315 1.00 98.31 105 GLY A C 1
ATOM 814 O O . GLY A 1 105 ? 9.658 -3.799 1.117 1.00 98.31 105 GLY A O 1
ATOM 815 N N . HIS A 1 106 ? 8.961 -4.178 -0.993 1.00 97.94 106 HIS A N 1
ATOM 816 C CA . HIS A 1 106 ? 10.239 -3.986 -1.658 1.00 97.94 106 HIS A CA 1
ATOM 817 C C . HIS A 1 106 ? 10.056 -3.130 -2.908 1.00 97.94 106 HIS A C 1
ATOM 819 O O . HIS A 1 106 ? 9.064 -3.272 -3.623 1.00 97.94 106 HIS A O 1
ATOM 825 N N . HIS A 1 107 ? 11.025 -2.266 -3.182 1.00 96.50 107 HIS A N 1
ATOM 826 C CA . HIS A 1 107 ? 11.179 -1.566 -4.451 1.00 96.50 107 HIS A CA 1
ATOM 827 C C . HIS A 1 107 ? 12.363 -2.196 -5.179 1.00 96.50 107 HIS A C 1
ATOM 829 O O . HIS A 1 107 ? 13.489 -2.183 -4.685 1.00 96.50 107 HIS A O 1
ATOM 835 N N . LEU A 1 108 ? 12.083 -2.789 -6.332 1.00 95.38 108 LEU A N 1
ATOM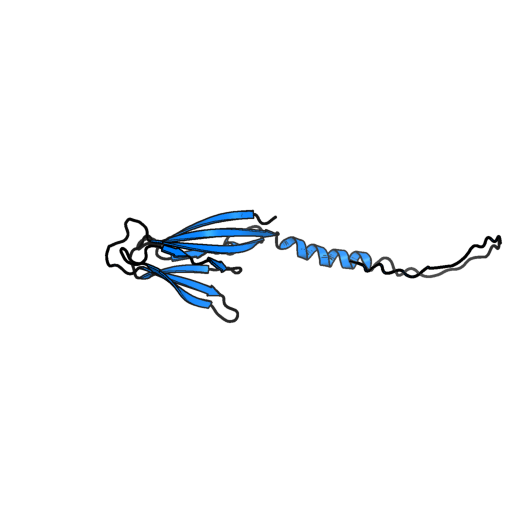 836 C CA . LEU A 1 108 ? 13.057 -3.457 -7.178 1.00 95.38 108 LEU A CA 1
ATOM 837 C C . LEU A 1 108 ? 13.444 -2.518 -8.324 1.00 95.38 108 LEU A C 1
ATOM 839 O O . LEU A 1 108 ? 12.570 -2.000 -9.024 1.00 95.38 108 LEU A O 1
ATOM 843 N N . LEU A 1 109 ? 14.747 -2.329 -8.520 1.00 92.06 109 LEU A N 1
ATOM 844 C CA . LEU A 1 109 ? 15.331 -1.608 -9.648 1.00 92.06 109 LEU A CA 1
ATOM 845 C C . LEU A 1 109 ? 15.938 -2.608 -10.630 1.00 92.06 109 LEU A C 1
ATOM 847 O O . LEU A 1 109 ? 16.758 -3.448 -10.253 1.00 92.06 109 LEU A O 1
ATOM 851 N N . GLY A 1 110 ? 15.543 -2.511 -11.894 1.00 88.88 110 GLY A N 1
ATOM 852 C CA . GLY A 1 110 ? 16.161 -3.258 -12.986 1.00 88.88 110 GLY A CA 1
ATOM 853 C C . GLY A 1 110 ? 17.148 -2.413 -13.791 1.00 88.88 110 GLY A C 1
ATOM 854 O O . GLY A 1 110 ? 17.775 -1.492 -13.264 1.00 88.88 110 GLY A O 1
ATOM 855 N N . ALA A 1 111 ? 17.315 -2.777 -15.061 1.00 84.50 111 ALA A N 1
ATOM 856 C CA . ALA A 1 111 ? 18.288 -2.159 -15.955 1.00 84.50 111 ALA A CA 1
ATOM 857 C C . ALA A 1 111 ? 17.934 -0.697 -16.285 1.00 84.50 111 ALA A C 1
ATOM 859 O O . ALA A 1 111 ? 16.780 -0.271 -16.152 1.00 84.50 111 ALA A O 1
ATOM 860 N N . LEU A 1 112 ? 18.951 0.057 -16.710 1.00 84.88 112 LEU A N 1
ATOM 861 C CA . LEU A 1 112 ? 18.763 1.337 -17.388 1.00 84.88 112 LEU A CA 1
ATOM 862 C C . LEU A 1 112 ? 18.010 1.085 -18.696 1.00 84.88 112 LEU A C 1
ATOM 864 O O . LEU A 1 112 ? 18.298 0.119 -19.397 1.00 84.88 112 LEU A O 1
ATOM 868 N N . LEU A 1 113 ? 17.023 1.928 -18.991 1.00 76.50 113 LEU A N 1
ATOM 869 C CA . LEU A 1 113 ? 16.226 1.795 -20.213 1.00 76.50 113 LEU A CA 1
ATOM 870 C C . LEU A 1 113 ? 16.989 2.282 -21.461 1.00 76.50 113 LEU A C 1
ATOM 872 O O . LEU A 1 113 ? 16.645 1.876 -22.563 1.00 76.50 113 LEU A O 1
ATOM 876 N N . GLU A 1 114 ? 18.047 3.083 -21.286 1.00 65.62 114 GLU A N 1
ATOM 877 C CA . GLU A 1 114 ? 18.864 3.671 -22.365 1.00 65.62 114 GLU A CA 1
ATOM 878 C C . GLU A 1 114 ? 19.782 2.665 -23.093 1.00 65.62 114 GLU A C 1
ATOM 880 O O . GLU A 1 114 ? 20.245 2.952 -24.188 1.00 65.62 114 GLU A O 1
ATOM 885 N N . GLU A 1 115 ? 20.015 1.457 -22.562 1.00 55.47 115 GLU A N 1
ATOM 886 C CA . GLU A 1 115 ? 20.891 0.455 -23.213 1.00 55.47 115 GLU A CA 1
ATOM 887 C C . GLU A 1 115 ? 20.288 -0.189 -24.485 1.00 55.47 115 GLU A C 1
ATOM 889 O O . GLU A 1 115 ? 20.913 -1.068 -25.078 1.00 55.47 115 GLU A O 1
ATOM 894 N N . PHE A 1 116 ? 19.088 0.217 -24.918 1.00 52.72 116 PHE A N 1
ATOM 895 C CA . PHE A 1 116 ? 18.425 -0.334 -26.108 1.00 52.72 116 PHE A CA 1
ATOM 896 C C . PHE A 1 116 ? 18.389 0.604 -27.323 1.00 52.72 116 PHE A C 1
ATOM 898 O O . PHE A 1 116 ? 18.093 0.115 -28.409 1.00 52.72 116 PHE A O 1
ATOM 905 N N . GLU A 1 117 ? 18.701 1.898 -27.185 1.00 51.97 117 GLU A N 1
ATOM 906 C CA . GLU A 1 117 ? 18.733 2.815 -28.344 1.00 51.97 117 GLU A CA 1
ATOM 907 C C . GLU A 1 117 ? 20.029 2.664 -29.170 1.00 51.97 117 GLU A C 1
ATOM 909 O O . GLU A 1 117 ? 19.983 2.746 -30.393 1.00 51.97 117 GLU A O 1
ATOM 914 N N . ASP A 1 118 ? 21.158 2.302 -28.548 1.00 52.44 118 ASP A N 1
ATOM 915 C CA . ASP A 1 118 ? 22.450 2.118 -29.244 1.00 52.44 118 ASP A CA 1
ATOM 916 C C . ASP A 1 118 ? 22.551 0.815 -30.071 1.00 52.44 118 ASP A C 1
ATOM 918 O O . ASP A 1 118 ? 23.533 0.602 -30.784 1.00 52.44 118 ASP A O 1
ATOM 922 N N . MET A 1 119 ? 21.566 -0.093 -29.993 1.00 52.69 119 MET A N 1
ATOM 923 C CA . MET A 1 119 ? 21.587 -1.338 -30.782 1.00 52.69 119 MET A CA 1
ATOM 924 C C . MET A 1 119 ? 20.951 -1.209 -32.171 1.00 52.69 119 MET A C 1
ATOM 926 O O . MET A 1 119 ? 21.141 -2.109 -32.984 1.00 52.69 119 MET A O 1
ATOM 930 N N . GLU A 1 120 ? 20.217 -0.129 -32.453 1.00 53.50 120 GLU A N 1
ATOM 931 C CA . GLU A 1 120 ? 19.729 0.154 -33.813 1.00 53.50 120 GLU A CA 1
ATOM 932 C C . GLU A 1 120 ? 20.806 0.862 -34.658 1.00 53.50 120 GLU A C 1
ATOM 934 O O . GLU A 1 120 ? 20.878 0.641 -35.864 1.00 53.50 120 GLU A O 1
ATOM 939 N N . GLU A 1 121 ? 21.717 1.626 -34.041 1.00 50.91 121 GLU A N 1
ATOM 940 C CA . GLU A 1 121 ? 22.790 2.342 -34.759 1.00 50.91 121 GLU A CA 1
ATOM 941 C C . GLU A 1 121 ? 23.964 1.416 -35.161 1.00 50.91 121 GLU A C 1
ATOM 943 O O . GLU A 1 121 ? 24.644 1.653 -36.157 1.00 50.91 121 GLU A O 1
ATOM 948 N N . MET A 1 122 ? 24.161 0.292 -34.457 1.00 51.03 122 MET A N 1
ATOM 949 C CA . MET A 1 122 ? 25.167 -0.724 -34.815 1.00 51.03 122 MET A CA 1
ATOM 950 C C . MET A 1 122 ? 24.764 -1.635 -35.990 1.00 51.03 122 MET A C 1
ATOM 952 O O . MET A 1 122 ? 25.620 -2.348 -36.520 1.00 51.03 122 MET A O 1
ATOM 956 N N . GLU A 1 123 ? 23.489 -1.660 -36.394 1.00 51.41 123 GLU A N 1
ATOM 957 C CA . GLU A 1 123 ? 23.038 -2.464 -37.541 1.00 51.41 123 GLU A CA 1
ATOM 958 C C . GLU A 1 123 ? 23.276 -1.731 -38.880 1.00 51.41 123 GLU A C 1
ATOM 960 O O . GLU A 1 123 ? 23.493 -2.384 -39.903 1.00 51.41 123 GLU A O 1
ATOM 965 N N . GLU A 1 124 ? 23.346 -0.391 -38.875 1.00 51.69 124 GLU A N 1
ATOM 966 C CA . GLU A 1 124 ? 23.653 0.412 -40.072 1.00 51.69 124 GLU A CA 1
ATOM 967 C C . GLU A 1 124 ? 25.144 0.384 -40.466 1.00 51.69 124 GLU A C 1
ATOM 969 O O . GLU A 1 124 ? 25.450 0.415 -41.658 1.00 51.69 124 GLU A O 1
ATOM 974 N N . GLU A 1 125 ? 26.085 0.232 -39.523 1.00 49.28 125 GLU A N 1
ATOM 975 C CA . GLU A 1 125 ? 27.527 0.157 -39.851 1.00 49.28 125 GLU A CA 1
ATOM 976 C C . GLU A 1 125 ? 27.954 -1.183 -40.489 1.00 49.28 125 GLU A C 1
ATOM 978 O O . GLU A 1 125 ? 29.036 -1.279 -41.068 1.00 49.28 125 GLU A O 1
ATOM 983 N N . MET A 1 126 ? 27.114 -2.223 -40.433 1.00 48.38 126 MET A N 1
ATOM 984 C CA . MET A 1 126 ? 27.397 -3.541 -41.029 1.00 48.38 126 MET A CA 1
ATOM 985 C C . MET A 1 126 ? 26.901 -3.677 -42.481 1.00 48.38 126 MET A C 1
ATOM 987 O O . MET A 1 126 ? 27.122 -4.718 -43.103 1.00 48.38 126 MET A O 1
ATOM 991 N N . LEU A 1 127 ? 26.223 -2.658 -43.025 1.00 47.62 127 LEU A N 1
ATOM 992 C CA . LEU A 1 127 ? 25.649 -2.672 -44.378 1.00 47.62 127 LEU A CA 1
ATOM 993 C C . LEU A 1 127 ? 26.471 -1.883 -45.416 1.00 47.62 127 LEU A C 1
ATOM 995 O O . LEU A 1 127 ? 26.137 -1.940 -46.597 1.00 47.62 127 LEU A O 1
ATOM 999 N N . ASP A 1 128 ? 27.552 -1.201 -45.016 1.00 46.94 128 ASP A N 1
ATOM 1000 C CA . ASP A 1 128 ? 28.350 -0.332 -45.907 1.00 46.94 128 ASP A CA 1
ATOM 1001 C C . ASP A 1 128 ? 29.644 -0.993 -46.453 1.00 46.94 128 ASP A C 1
ATOM 1003 O O . ASP A 1 128 ? 30.453 -0.344 -47.112 1.00 46.94 128 ASP A O 1
ATOM 1007 N N . GLU A 1 129 ? 29.861 -2.299 -46.219 1.00 47.53 129 GLU A N 1
ATOM 1008 C CA . GLU A 1 129 ? 31.043 -3.037 -46.727 1.00 47.53 129 GLU A CA 1
ATOM 1009 C C . GLU A 1 129 ? 30.787 -3.932 -47.965 1.00 47.53 129 GLU A C 1
ATOM 1011 O O . GLU A 1 129 ? 31.706 -4.617 -48.418 1.00 47.53 129 GLU A O 1
ATOM 1016 N N . GLU A 1 130 ? 29.596 -3.915 -48.580 1.00 49.50 130 GLU A N 1
ATOM 1017 C CA . GLU A 1 130 ? 29.278 -4.778 -49.740 1.00 49.50 130 GLU A CA 1
ATOM 1018 C C . GLU A 1 130 ? 28.868 -4.049 -51.040 1.00 49.50 130 GLU A C 1
ATOM 1020 O O . GLU A 1 130 ? 28.036 -4.557 -51.778 1.00 49.50 130 GLU A O 1
ATOM 1025 N N . GLU A 1 131 ? 29.484 -2.929 -51.441 1.00 46.25 131 GLU A N 1
ATOM 1026 C CA . GLU A 1 131 ? 29.437 -2.520 -52.866 1.00 46.25 131 GLU A CA 1
ATOM 1027 C C . GLU A 1 131 ? 30.759 -1.909 -53.370 1.00 46.25 131 GLU A C 1
ATOM 1029 O O . GLU A 1 131 ? 31.079 -0.747 -53.129 1.00 46.25 131 GLU A O 1
ATOM 1034 N N . GLY A 1 132 ? 31.534 -2.701 -54.128 1.00 36.53 132 GLY A N 1
ATOM 1035 C CA . GLY A 1 132 ? 32.822 -2.278 -54.691 1.00 36.53 132 GLY A CA 1
ATOM 1036 C C . GLY A 1 132 ? 33.427 -3.201 -55.758 1.00 36.53 132 GLY A C 1
ATOM 1037 O O . GLY A 1 132 ? 34.567 -3.624 -55.619 1.00 36.53 132 GLY A O 1
ATOM 1038 N N . ASP A 1 133 ? 32.633 -3.522 -56.782 1.00 35.72 133 ASP A N 1
ATOM 1039 C CA . ASP A 1 133 ? 32.978 -3.745 -58.206 1.00 35.72 133 ASP A CA 1
ATOM 1040 C C . ASP A 1 133 ? 34.353 -4.357 -58.612 1.00 35.72 133 ASP A C 1
ATOM 1042 O O . ASP A 1 133 ? 35.407 -3.721 -58.606 1.00 35.72 133 ASP A O 1
ATOM 1046 N N . ASP A 1 134 ? 34.271 -5.618 -59.047 1.00 37.56 134 ASP A N 1
ATOM 1047 C CA . ASP A 1 134 ? 34.880 -6.274 -60.221 1.00 37.56 134 ASP A CA 1
ATOM 1048 C C . ASP A 1 134 ? 36.122 -5.646 -60.924 1.00 37.56 134 ASP A C 1
ATOM 1050 O O . ASP A 1 134 ? 36.063 -4.598 -61.565 1.00 37.56 134 ASP A O 1
ATOM 1054 N N . SER A 1 135 ? 37.251 -6.376 -60.975 1.00 34.75 135 SER A N 1
ATOM 1055 C CA . SER A 1 135 ? 38.019 -6.573 -62.228 1.00 34.75 135 SER A CA 1
ATOM 1056 C C . SER A 1 135 ? 39.191 -7.570 -62.116 1.00 34.75 135 SER A C 1
ATOM 1058 O O . SER A 1 135 ? 40.090 -7.479 -61.286 1.00 34.75 135 SER A O 1
ATOM 1060 N N . GLN A 1 136 ? 39.145 -8.526 -63.046 1.00 38.25 136 GLN A N 1
ATOM 1061 C CA . GLN A 1 136 ? 40.101 -9.558 -63.474 1.00 38.25 136 GLN A CA 1
ATOM 1062 C C . GLN A 1 136 ? 41.605 -9.261 -63.288 1.00 38.25 136 GLN A C 1
ATOM 1064 O O . GLN A 1 136 ? 42.034 -8.156 -63.567 1.00 38.25 136 GLN A O 1
ATOM 1069 N N . PHE A 1 137 ? 42.431 -10.292 -63.023 1.00 30.94 137 PHE A N 1
ATOM 1070 C CA . PHE A 1 137 ? 43.538 -10.732 -63.907 1.00 30.94 137 PHE A CA 1
ATOM 1071 C C . PHE A 1 137 ? 44.255 -12.006 -63.366 1.00 30.94 137 PHE A C 1
ATOM 1073 O O . PHE A 1 137 ? 44.955 -11.964 -62.364 1.00 30.94 137 PHE A O 1
ATOM 1080 N N . LYS A 1 138 ? 44.134 -13.091 -64.155 1.00 34.88 138 LYS A N 1
ATOM 1081 C CA . LYS A 1 138 ? 45.090 -14.190 -64.460 1.00 34.88 138 LYS A CA 1
ATOM 1082 C C . LYS A 1 138 ? 45.467 -15.293 -63.447 1.00 34.88 138 LYS A C 1
ATOM 1084 O O . LYS A 1 138 ? 46.159 -15.075 -62.464 1.00 34.88 138 LYS A O 1
ATOM 1089 N N . GLU A 1 139 ? 45.071 -16.508 -63.856 1.00 36.22 139 GLU A N 1
ATOM 1090 C CA . GLU A 1 139 ? 45.826 -17.779 -63.923 1.00 36.22 139 GLU A CA 1
ATOM 10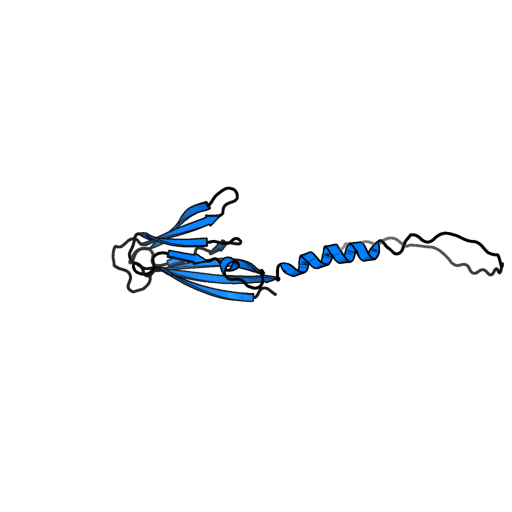91 C C . GLU A 1 139 ? 47.210 -17.845 -63.258 1.00 36.22 139 GLU A C 1
ATOM 1093 O O . GLU A 1 139 ? 48.136 -17.166 -63.690 1.00 36.22 139 GLU A O 1
ATOM 1098 N N . ASP A 1 140 ? 47.387 -18.838 -62.378 1.00 34.91 140 ASP A N 1
ATOM 1099 C CA . ASP A 1 140 ? 48.424 -19.849 -62.614 1.00 34.91 140 ASP A CA 1
ATOM 1100 C C . ASP A 1 140 ? 48.095 -21.191 -61.929 1.00 34.91 140 ASP A C 1
ATOM 1102 O O . ASP A 1 140 ? 47.781 -21.275 -60.738 1.00 34.91 140 ASP A O 1
ATOM 1106 N N . GLU A 1 141 ? 48.153 -22.264 -62.721 1.00 38.94 141 GLU A N 1
ATOM 1107 C CA . GLU A 1 141 ? 48.049 -23.656 -62.288 1.00 38.94 141 GLU A CA 1
ATOM 1108 C C . GLU A 1 141 ? 49.210 -24.027 -61.347 1.00 38.94 141 GLU A C 1
ATOM 1110 O O . GLU A 1 141 ? 50.374 -23.931 -61.730 1.00 38.94 141 GLU A O 1
ATOM 1115 N N . ASN A 1 142 ? 48.926 -24.684 -60.213 1.00 36.97 142 ASN A N 1
ATOM 1116 C CA . ASN A 1 142 ? 49.706 -25.885 -59.898 1.00 36.97 142 ASN A CA 1
ATOM 1117 C C . ASN A 1 142 ? 48.991 -26.899 -58.994 1.00 36.97 142 ASN A C 1
ATOM 1119 O O . ASN A 1 142 ? 48.625 -26.651 -57.848 1.00 36.97 142 ASN A O 1
ATOM 1123 N N . LYS A 1 143 ? 48.859 -28.108 -59.542 1.00 37.91 143 LYS A N 1
ATOM 1124 C CA . LYS A 1 143 ? 48.395 -29.346 -58.905 1.00 37.91 143 LYS A CA 1
ATOM 1125 C C . LYS A 1 143 ? 49.288 -29.735 -57.720 1.00 37.91 143 LYS A C 1
ATOM 1127 O O . LYS A 1 143 ? 50.505 -29.734 -57.879 1.00 37.91 143 LYS A O 1
ATOM 1132 N N . ARG A 1 144 ? 48.697 -30.327 -56.665 1.00 37.38 144 ARG A N 1
ATOM 1133 C CA . ARG A 1 144 ? 49.003 -31.709 -56.195 1.00 37.38 144 ARG A CA 1
ATOM 1134 C C . ARG A 1 144 ? 48.185 -32.157 -54.962 1.00 37.38 144 ARG A C 1
ATOM 1136 O O . ARG A 1 144 ? 48.502 -31.842 -53.830 1.00 37.38 144 ARG A O 1
ATOM 1143 N N . LYS A 1 145 ? 47.158 -32.965 -55.260 1.00 35.25 145 LYS A N 1
ATOM 1144 C CA . LYS A 1 145 ? 46.754 -34.272 -54.682 1.00 35.25 145 LYS A CA 1
ATOM 1145 C C . LYS A 1 145 ? 47.073 -34.621 -53.209 1.00 35.25 145 LYS A C 1
ATOM 1147 O O . LYS A 1 145 ? 48.233 -34.765 -52.846 1.00 35.25 145 LYS A O 1
ATOM 1152 N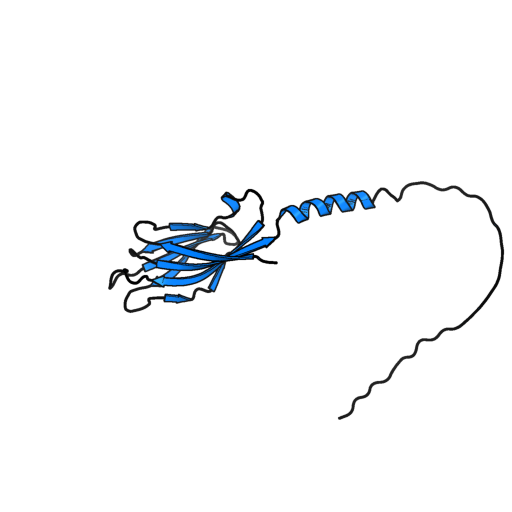 N . GLY A 1 146 ? 46.025 -35.078 -52.509 1.00 32.94 146 GLY A N 1
ATOM 1153 C CA . GLY A 1 146 ? 46.080 -36.078 -51.423 1.00 32.94 146 GLY A CA 1
ATOM 1154 C C . GLY A 1 146 ? 44.836 -36.016 -50.520 1.00 32.94 146 GLY A C 1
ATOM 1155 O O . GLY A 1 146 ? 44.830 -35.270 -49.561 1.00 32.94 146 GLY A O 1
ATOM 1156 N N . ALA A 1 147 ? 43.670 -36.539 -50.918 1.00 34.84 147 ALA A N 1
ATOM 1157 C CA . ALA A 1 147 ? 43.201 -37.921 -50.713 1.00 34.84 147 ALA A CA 1
ATOM 1158 C C . ALA A 1 147 ? 43.026 -38.349 -49.234 1.00 34.84 147 ALA A C 1
ATOM 1160 O O . ALA A 1 147 ? 44.011 -38.641 -48.568 1.00 34.84 147 ALA A O 1
ATOM 1161 N N . GLY A 1 148 ? 41.772 -38.546 -48.781 1.00 36.16 148 GLY A N 1
ATOM 1162 C CA . GLY A 1 148 ? 41.496 -39.461 -47.661 1.00 36.16 148 GLY A CA 1
ATOM 1163 C C . GLY A 1 148 ? 40.152 -39.337 -46.917 1.00 36.16 148 GLY A C 1
ATOM 1164 O O . GLY A 1 148 ? 40.107 -38.690 -45.888 1.00 36.16 148 GLY A O 1
ATOM 1165 N N . LYS A 1 149 ? 39.122 -40.055 -47.412 1.00 40.06 149 LYS A N 1
ATOM 1166 C CA . LYS A 1 149 ? 38.049 -40.815 -46.692 1.00 40.06 149 LYS A CA 1
ATOM 1167 C C . LYS A 1 149 ? 37.270 -40.126 -45.540 1.00 40.06 149 LYS A C 1
ATOM 1169 O O . LYS A 1 149 ? 37.818 -39.900 -44.478 1.00 40.06 149 LYS A O 1
ATOM 1174 N N . ARG A 1 150 ? 35.968 -39.806 -45.662 1.00 35.78 150 ARG A N 1
ATOM 1175 C CA . ARG A 1 150 ? 34.761 -40.684 -45.543 1.00 35.78 150 ARG A CA 1
ATOM 1176 C C . ARG A 1 150 ? 34.818 -41.764 -44.439 1.00 35.78 150 ARG A C 1
ATOM 1178 O O . ARG A 1 150 ? 35.389 -42.821 -44.696 1.00 35.78 150 ARG A O 1
ATOM 1185 N N . LYS A 1 151 ? 34.085 -41.578 -43.328 1.00 44.59 151 LYS A N 1
ATOM 1186 C CA . LYS A 1 151 ? 32.749 -42.174 -43.042 1.00 44.59 151 LYS A CA 1
ATOM 1187 C C . LYS A 1 151 ? 32.216 -41.760 -41.642 1.00 44.59 151 LYS A C 1
ATOM 1189 O O . LYS A 1 151 ? 33.035 -41.600 -40.744 1.00 44.59 151 LYS A O 1
ATOM 1194 N N . PRO A 1 152 ? 30.886 -41.626 -41.466 1.00 44.59 152 PRO A N 1
ATOM 1195 C CA . PRO A 1 152 ? 30.206 -41.552 -40.169 1.00 44.59 152 PRO A CA 1
ATOM 1196 C C . PRO A 1 152 ? 29.908 -42.969 -39.639 1.00 44.59 152 PRO A C 1
ATOM 1198 O O . PRO A 1 152 ? 29.827 -43.898 -40.445 1.00 44.59 152 PRO A O 1
ATOM 1201 N N . ASN A 1 153 ? 29.730 -43.135 -38.326 1.00 37.69 153 ASN A N 1
ATOM 1202 C CA . ASN A 1 153 ? 29.199 -44.372 -37.745 1.00 37.69 153 ASN A CA 1
ATOM 1203 C C . ASN A 1 153 ? 28.071 -44.049 -36.756 1.00 37.69 153 ASN A C 1
ATOM 1205 O O . ASN A 1 153 ? 28.240 -43.203 -35.879 1.00 37.69 153 ASN A O 1
ATOM 1209 N N . GLU A 1 154 ? 26.950 -44.726 -36.983 1.00 37.78 154 GLU A N 1
ATOM 1210 C CA . GLU A 1 154 ? 25.746 -44.839 -36.162 1.00 37.78 154 GLU A CA 1
ATOM 1211 C C . GLU A 1 154 ? 25.945 -45.844 -35.005 1.00 37.78 154 GLU A C 1
ATOM 1213 O O . GLU A 1 154 ? 26.881 -46.646 -35.038 1.00 37.78 154 GLU A O 1
ATOM 1218 N N . ASP A 1 155 ? 25.004 -45.764 -34.056 1.00 38.84 155 ASP A N 1
ATOM 1219 C CA . ASP A 1 155 ? 24.465 -46.778 -33.133 1.00 38.84 155 ASP A CA 1
ATOM 1220 C C . ASP A 1 155 ? 25.360 -47.422 -32.054 1.00 38.84 155 ASP A C 1
ATOM 1222 O O . ASP A 1 155 ? 26.360 -48.074 -32.333 1.00 38.84 155 ASP A O 1
ATOM 1226 N N . GLU A 1 156 ? 24.934 -47.314 -30.788 1.00 48.19 156 GLU A N 1
ATOM 1227 C CA . GLU A 1 156 ? 24.226 -48.423 -30.122 1.00 48.19 156 GLU A CA 1
ATOM 1228 C C . GLU A 1 156 ? 23.647 -47.997 -28.758 1.00 48.19 156 GLU A C 1
ATOM 1230 O O . GLU A 1 156 ? 24.336 -47.463 -27.883 1.00 48.19 156 GLU A O 1
ATOM 1235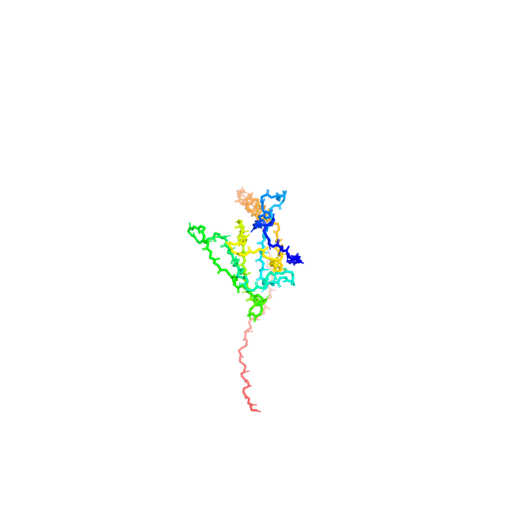 N N . ASP A 1 157 ? 22.345 -48.258 -28.621 1.00 42.91 157 ASP A N 1
ATOM 1236 C CA . ASP A 1 157 ? 21.588 -48.362 -27.379 1.00 42.91 157 ASP A CA 1
ATOM 1237 C C . ASP A 1 157 ? 22.272 -49.294 -26.368 1.00 42.91 157 ASP A C 1
ATOM 1239 O O . ASP A 1 157 ? 22.799 -50.348 -26.722 1.00 42.91 157 ASP A O 1
ATOM 1243 N N . ASN A 1 158 ? 22.151 -48.969 -25.081 1.00 45.50 158 ASN A N 1
ATOM 1244 C CA . ASN A 1 158 ? 22.203 -49.985 -24.034 1.00 45.50 158 ASN A CA 1
ATOM 1245 C C . ASN A 1 158 ? 21.162 -49.667 -22.952 1.00 45.50 158 ASN A C 1
ATOM 1247 O O . ASN A 1 158 ? 21.444 -48.997 -21.956 1.00 45.50 158 ASN A O 1
ATOM 1251 N N . GLU A 1 159 ? 19.940 -50.153 -23.177 1.00 44.34 159 GLU A N 1
ATOM 1252 C CA . GLU A 1 159 ? 19.094 -50.644 -22.093 1.00 44.34 159 GLU A CA 1
ATOM 1253 C C . GLU A 1 159 ? 19.786 -51.855 -21.455 1.00 44.34 159 GLU A C 1
ATOM 1255 O O . GLU A 1 159 ? 20.112 -52.803 -22.153 1.00 44.34 159 GLU A O 1
ATOM 1260 N N . GLU A 1 160 ? 19.942 -51.877 -20.134 1.00 44.44 160 GLU A N 1
ATOM 1261 C CA . GLU A 1 160 ? 19.325 -52.918 -19.304 1.00 44.44 160 GLU A CA 1
ATOM 1262 C C . GLU A 1 160 ? 19.618 -52.671 -17.814 1.00 44.44 160 GLU A C 1
ATOM 1264 O O . GLU A 1 160 ? 20.765 -52.680 -17.377 1.00 44.44 160 GLU A O 1
ATOM 1269 N N . ARG A 1 161 ? 18.508 -52.524 -17.078 1.00 39.16 161 ARG A N 1
ATOM 1270 C CA . ARG A 1 161 ? 18.187 -53.155 -15.782 1.00 39.16 161 ARG A CA 1
ATOM 1271 C C . ARG A 1 161 ? 19.005 -52.807 -14.539 1.00 39.16 161 ARG A C 1
ATOM 1273 O O . ARG A 1 161 ? 20.138 -53.300 -14.371 1.00 39.16 161 ARG A O 1
#

Radius of gyration: 31.92 Å; Cα contacts (8 Å, |Δi|>4): 290; chains: 1; bounding box: 63×66×84 Å

Secondary structure (DSSP, 8-state):
--EEEEEEEEEBTTB-EEEE-SGGG-SS-EEEEEEEEEEEE-TTSPBT-EEEEEEEEE-SSSEEEEEEEEEEBTTBSEEEEEEEE-SS-EEEEEEES---EEEEEEEEEEEEGGGGTHHHHHHHTTSSSS-------------------------------

Organism: Bombyx mori (NCBI:txid7091)

Sequence (161 aa):
MTDEFFYGVTLSSSHQSETWDPEAKAEYPRSNKLVIRQALLGPDAKPDELNVIQVEAMSLQEAVKLPVAVLKVGESRHVRLDIEFPDAPVTFTLVQGSGPVHLIGHHLLGALLEEFEDMEEMEEEMLDEEEGDDSQFKEDENKRKGAGKRKPNEDEDNEER

pLDDT: mean 79.23, std 24.49, range [30.94, 98.81]

Solvent-accessible surface area (backbone atoms only — not comparable to full-atom values): 10031 Å² total; per-residue (Å²): 129,70,50,76,40,86,35,73,49,71,29,23,73,91,39,37,64,50,72,53,49,70,71,88,72,50,94,68,62,52,49,52,32,41,34,40,41,32,42,36,53,41,90,83,34,55,75,86,41,58,29,30,35,30,38,35,37,72,53,100,86,50,76,44,77,46,77,78,44,76,33,26,57,96,80,33,50,63,46,80,61,71,45,76,39,69,62,74,56,34,35,43,32,47,82,37,51,56,35,42,33,35,42,36,33,34,38,36,37,50,58,63,61,70,77,62,66,66,63,63,62,61,58,60,71,72,67,76,83,80,84,83,81,92,82,88,85,82,89,80,92,81,91,80,91,83,90,83,82,92,82,89,83,83,88,81,89,80,88,79,135

InterPro domains:
  IPR004301 Nucleoplasmin family [PTHR22747] (3-158)
  IPR024057 Nucleoplasmin core domain [PF03066] (4-110)
  IPR036824 Nucleoplasmin core domain superfamily [SSF69203] (4-109)